Protein AF-A0A382F9S1-F1 (afdb_monomer_lite)

Secondary structure (DSSP, 8-state):
-------EEEE--SHHHHHHHHHHHTTT--EEEE-SSSSPPP-

Radius of gyration: 12.4 Å; chains: 1; bounding box: 22×14×44 Å

InterPro domains:
  IPR036188 FAD/NAD(P)-binding domain superfamily [G3DSA:3.50.50.60] (1-43)
  IPR036188 FAD/NAD(P)-binding domain superfamily [SSF51905] (4-39)

Sequence (43 aa):
MTSNNQEILVIGGGIGGLTLALALHARSLSCQIFEAAPEFTPL

Organism: NCBI:txid408172

Structure (mmCIF, N/CA/C/O backbone):
data_AF-A0A382F9S1-F1
#
_entry.id   AF-A0A382F9S1-F1
#
loop_
_atom_site.group_PDB
_atom_site.id
_atom_site.type_symbol
_atom_sit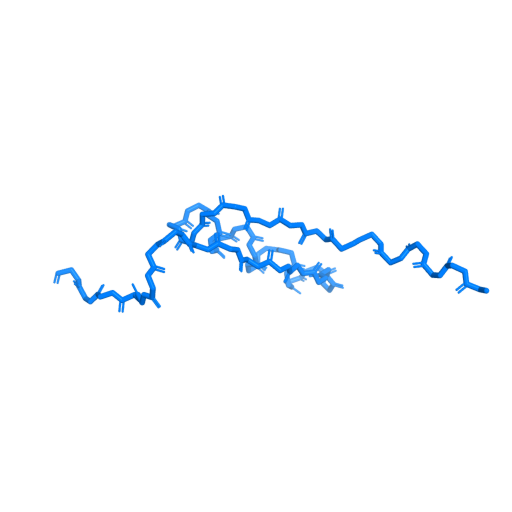e.label_atom_id
_atom_site.label_alt_id
_atom_site.label_comp_id
_atom_site.label_asym_id
_atom_site.label_entity_id
_atom_site.label_seq_id
_atom_site.pdbx_PDB_ins_code
_atom_site.Cartn_x
_atom_site.Cartn_y
_atom_site.Cartn_z
_atom_site.occupancy
_atom_site.B_iso_or_equiv
_atom_site.auth_seq_id
_atom_site.auth_comp_id
_atom_site.auth_asym_id
_atom_site.auth_atom_id
_atom_site.pdbx_PDB_model_num
ATOM 1 N N . MET A 1 1 ? 10.694 3.362 25.687 1.00 42.78 1 MET A N 1
ATOM 2 C CA . MET A 1 1 ? 9.323 2.974 25.293 1.00 42.78 1 MET A CA 1
ATOM 3 C C . MET A 1 1 ? 9.353 2.603 23.820 1.00 42.78 1 MET A C 1
ATOM 5 O O . MET A 1 1 ? 9.244 3.481 22.980 1.00 42.78 1 MET A O 1
ATOM 9 N N . THR A 1 2 ? 9.605 1.338 23.486 1.00 46.94 2 THR A N 1
ATOM 10 C CA . THR A 1 2 ? 9.486 0.865 22.101 1.00 46.94 2 THR A CA 1
ATOM 11 C C . THR A 1 2 ? 8.013 0.578 21.855 1.00 46.94 2 THR A C 1
ATOM 13 O O . THR A 1 2 ? 7.509 -0.477 22.240 1.00 46.94 2 THR A O 1
ATOM 16 N N . SER A 1 3 ? 7.287 1.547 21.301 1.00 56.03 3 SER A N 1
ATOM 17 C CA . SER A 1 3 ? 5.963 1.279 20.754 1.00 56.03 3 SER A CA 1
ATOM 18 C C . SER A 1 3 ? 6.149 0.287 19.608 1.00 56.03 3 SER A C 1
ATOM 20 O O . SER A 1 3 ? 6.583 0.673 18.525 1.00 56.03 3 SER A O 1
ATOM 22 N N . ASN A 1 4 ? 5.859 -0.993 19.854 1.00 58.38 4 ASN A N 1
ATOM 23 C CA . ASN A 1 4 ? 5.643 -1.997 18.811 1.00 58.38 4 ASN A CA 1
ATOM 24 C C . ASN A 1 4 ? 4.343 -1.644 18.078 1.00 58.38 4 ASN A C 1
ATOM 26 O O . ASN A 1 4 ? 3.337 -2.342 18.182 1.00 58.38 4 ASN A O 1
ATOM 30 N N . ASN A 1 5 ? 4.352 -0.506 17.389 1.00 59.66 5 ASN A N 1
ATOM 31 C CA . ASN A 1 5 ? 3.312 -0.126 16.461 1.00 59.66 5 ASN A CA 1
ATOM 32 C C . ASN A 1 5 ? 3.510 -1.054 15.265 1.00 59.66 5 ASN A C 1
ATOM 34 O O . ASN A 1 5 ? 4.398 -0.816 14.451 1.00 59.66 5 ASN A O 1
ATOM 38 N N . GLN A 1 6 ? 2.808 -2.191 15.247 1.00 60.56 6 GLN A N 1
ATOM 39 C CA . GLN A 1 6 ? 2.876 -3.135 14.134 1.00 60.56 6 GLN A CA 1
ATOM 40 C C . GLN A 1 6 ? 2.271 -2.464 12.904 1.00 60.56 6 GLN A C 1
ATOM 42 O O . GLN A 1 6 ? 1.073 -2.534 12.646 1.00 60.56 6 GLN A O 1
ATOM 47 N N . GLU A 1 7 ? 3.122 -1.737 12.199 1.00 80.69 7 GLU A N 1
ATOM 48 C CA . GLU A 1 7 ? 2.796 -1.014 10.990 1.00 80.69 7 GLU A CA 1
ATOM 49 C C . GLU A 1 7 ? 2.677 -2.036 9.858 1.00 80.69 7 GLU A C 1
ATOM 51 O O . GLU A 1 7 ? 3.622 -2.762 9.545 1.00 80.69 7 GLU A O 1
ATOM 56 N N . ILE A 1 8 ? 1.476 -2.170 9.295 1.00 94.19 8 ILE A N 1
ATOM 57 C CA . ILE A 1 8 ? 1.242 -3.074 8.171 1.00 94.19 8 ILE A CA 1
ATOM 58 C C . ILE A 1 8 ? 1.854 -2.425 6.929 1.00 94.19 8 ILE A C 1
ATOM 60 O O . ILE A 1 8 ? 1.418 -1.350 6.520 1.00 94.19 8 ILE A O 1
ATOM 64 N N . LEU A 1 9 ? 2.838 -3.079 6.311 1.00 96.00 9 LEU A N 1
ATOM 65 C CA . LEU A 1 9 ? 3.394 -2.648 5.030 1.00 96.00 9 LEU A CA 1
ATOM 66 C C . LEU A 1 9 ? 2.724 -3.396 3.875 1.00 96.00 9 LEU A C 1
ATOM 68 O O . LEU A 1 9 ? 2.646 -4.625 3.878 1.00 96.00 9 LEU A O 1
ATOM 72 N N . VAL A 1 10 ? 2.290 -2.648 2.864 1.00 96.69 10 VAL A N 1
ATOM 73 C CA . VAL A 1 10 ? 1.773 -3.173 1.596 1.00 96.69 10 VAL A CA 1
ATOM 74 C C . VAL A 1 10 ? 2.762 -2.808 0.492 1.00 96.69 10 VAL A C 1
ATOM 76 O O . VAL A 1 10 ? 3.005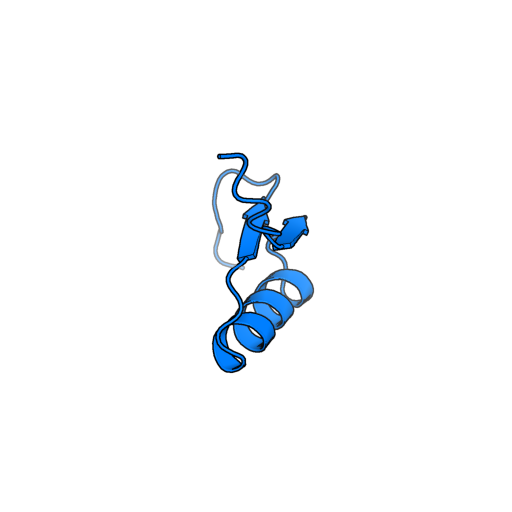 -1.631 0.241 1.00 96.69 10 VAL A O 1
ATOM 79 N N . ILE A 1 11 ? 3.347 -3.812 -0.164 1.00 97.44 11 ILE A N 1
ATOM 80 C CA . ILE A 1 11 ? 4.293 -3.616 -1.271 1.00 97.44 11 ILE A CA 1
ATOM 81 C C . ILE A 1 11 ? 3.551 -3.821 -2.596 1.00 97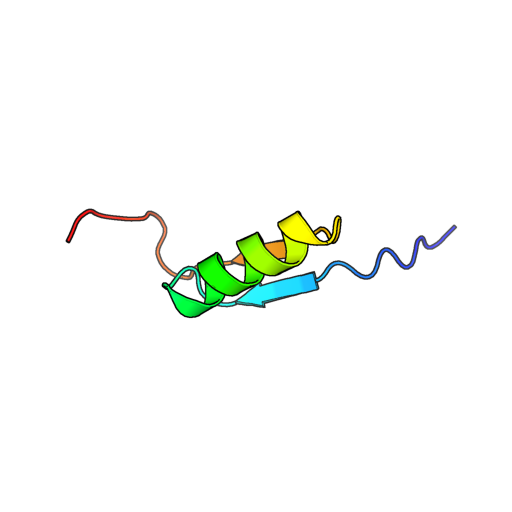.44 11 ILE A C 1
ATOM 83 O O . ILE A 1 11 ? 3.057 -4.915 -2.869 1.00 97.44 11 ILE A O 1
ATOM 87 N N . GLY A 1 12 ? 3.482 -2.765 -3.402 1.00 97.06 12 GLY A N 1
ATOM 88 C CA . GLY A 1 12 ? 2.737 -2.678 -4.654 1.00 97.06 12 GLY A CA 1
ATOM 89 C C . GLY A 1 12 ? 1.429 -1.892 -4.508 1.00 97.06 12 GLY A C 1
ATOM 90 O O . GLY A 1 12 ? 0.526 -2.280 -3.768 1.00 97.06 12 GLY A O 1
ATOM 91 N N . GLY A 1 13 ? 1.303 -0.811 -5.273 1.00 96.50 13 GLY A N 1
ATOM 92 C CA . GLY A 1 13 ? 0.135 0.061 -5.413 1.00 96.50 13 GLY A CA 1
ATOM 93 C C . GLY A 1 13 ? -0.829 -0.357 -6.530 1.00 96.50 13 GLY A C 1
ATOM 94 O O . GLY A 1 13 ? -1.638 0.447 -6.980 1.00 96.50 13 GLY A O 1
ATOM 95 N N . GLY A 1 14 ? -0.767 -1.605 -7.001 1.00 96.19 14 GLY A N 1
ATOM 96 C CA . GLY A 1 14 ? -1.737 -2.140 -7.959 1.00 96.19 14 GLY A CA 1
ATOM 97 C C . GLY A 1 14 ? -3.133 -2.343 -7.351 1.00 96.19 14 GLY A C 1
ATOM 98 O O . GLY A 1 14 ? -3.348 -2.159 -6.151 1.00 96.19 14 GLY A O 1
ATOM 99 N N . ILE A 1 15 ? -4.084 -2.816 -8.168 1.00 96.94 15 ILE A N 1
ATOM 100 C CA . ILE A 1 15 ? -5.484 -3.028 -7.749 1.00 96.94 15 ILE A CA 1
ATOM 101 C C . ILE A 1 15 ? -5.599 -3.879 -6.473 1.00 96.94 15 ILE A C 1
ATOM 103 O O . ILE A 1 15 ? -6.368 -3.541 -5.577 1.00 96.94 15 ILE A O 1
ATOM 107 N N . GLY A 1 16 ? -4.798 -4.941 -6.341 1.00 97.88 16 GLY A N 1
ATOM 108 C CA . GLY A 1 16 ? -4.804 -5.805 -5.157 1.00 97.88 16 GLY A CA 1
ATOM 109 C C . GLY A 1 16 ? -4.276 -5.113 -3.897 1.00 97.88 16 GLY A C 1
ATOM 110 O O . GLY A 1 16 ? -4.891 -5.229 -2.838 1.00 97.88 16 GLY A O 1
ATOM 111 N N . GLY A 1 17 ? -3.182 -4.355 -4.012 1.00 97.62 17 GLY A N 1
ATOM 112 C CA . GLY A 1 17 ? -2.580 -3.637 -2.885 1.00 97.62 17 GLY A CA 1
ATOM 113 C C . GLY A 1 17 ? -3.473 -2.508 -2.375 1.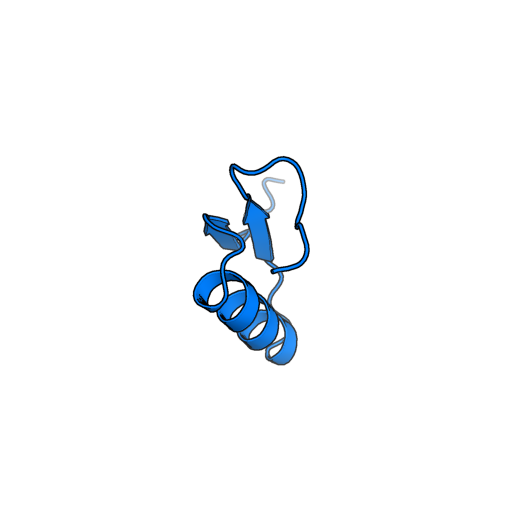00 97.62 17 GLY A C 1
ATOM 114 O O . GLY A 1 17 ? -3.737 -2.422 -1.175 1.00 97.62 17 GLY A O 1
ATOM 115 N N . LEU A 1 18 ? -4.031 -1.703 -3.284 1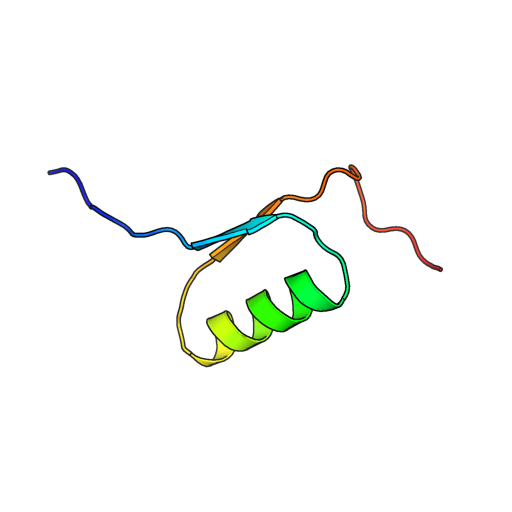.00 97.44 18 LEU A N 1
ATOM 116 C CA . LEU A 1 18 ? -4.973 -0.638 -2.925 1.00 97.44 18 LEU A CA 1
ATOM 117 C C . LEU A 1 18 ? -6.293 -1.195 -2.369 1.00 97.44 18 LEU A C 1
ATOM 119 O O . LEU A 1 18 ? -6.829 -0.651 -1.405 1.00 97.44 18 LEU A O 1
ATOM 123 N N . THR A 1 19 ? -6.790 -2.316 -2.903 1.00 98.44 19 THR A N 1
ATOM 124 C CA . THR A 1 19 ? -7.978 -2.991 -2.348 1.00 98.44 19 THR A CA 1
ATOM 125 C C . THR A 1 19 ? -7.727 -3.474 -0.920 1.00 98.44 19 THR A C 1
ATOM 127 O O . THR A 1 19 ? -8.574 -3.280 -0.046 1.00 98.44 19 THR A O 1
ATOM 130 N N . LEU A 1 20 ? -6.557 -4.063 -0.651 1.00 98.12 20 LEU A N 1
ATOM 131 C CA . LEU A 1 20 ? -6.178 -4.473 0.700 1.00 98.12 20 LEU A CA 1
ATOM 132 C C . LEU A 1 20 ? -6.095 -3.270 1.647 1.00 98.12 20 LEU A C 1
ATOM 134 O O . LEU A 1 20 ? -6.627 -3.337 2.753 1.00 98.12 20 LEU A O 1
ATOM 138 N N . ALA A 1 21 ? -5.485 -2.166 1.214 1.00 97.56 21 ALA A N 1
ATOM 139 C CA . ALA A 1 21 ? -5.401 -0.951 2.018 1.00 97.56 21 ALA A CA 1
ATOM 140 C C . ALA A 1 21 ? -6.788 -0.402 2.392 1.00 97.56 21 ALA A C 1
ATOM 142 O O . ALA A 1 21 ? -7.024 -0.064 3.553 1.00 97.56 21 ALA A O 1
ATOM 143 N N . LEU A 1 22 ? -7.738 -0.390 1.450 1.00 98.19 22 LEU A N 1
ATOM 144 C CA . LEU A 1 22 ? -9.125 -0.000 1.724 1.00 98.19 22 LEU A CA 1
ATOM 145 C C . LEU A 1 22 ? -9.814 -0.961 2.704 1.00 98.19 22 LEU A C 1
ATOM 147 O O . LEU A 1 22 ? -10.522 -0.517 3.609 1.00 98.19 22 LEU A O 1
ATOM 151 N N . ALA A 1 23 ? -9.584 -2.270 2.572 1.00 98.31 23 ALA A N 1
ATOM 152 C CA . ALA A 1 23 ? -10.136 -3.265 3.490 1.00 98.31 23 ALA A CA 1
ATOM 153 C C . ALA A 1 23 ? -9.565 -3.136 4.917 1.00 98.31 23 ALA A C 1
ATOM 155 O O . ALA A 1 23 ? -10.296 -3.323 5.892 1.00 98.31 23 ALA A O 1
ATOM 156 N N . LEU A 1 24 ? -8.278 -2.800 5.052 1.00 96.88 24 LEU A N 1
ATOM 157 C CA . LEU A 1 24 ? -7.639 -2.505 6.339 1.00 96.88 24 LEU A CA 1
ATOM 158 C C . LEU A 1 24 ? -8.199 -1.215 6.946 1.00 96.88 24 LEU A C 1
ATOM 160 O O . LEU A 1 24 ? -8.591 -1.212 8.115 1.00 96.88 24 LEU A O 1
ATOM 164 N N . HIS A 1 25 ? -8.338 -0.164 6.136 1.00 95.81 25 HIS A N 1
ATOM 165 C CA . HIS A 1 25 ? -8.936 1.101 6.555 1.00 95.81 25 HIS A CA 1
ATOM 166 C C . HIS A 1 25 ? -10.370 0.920 7.075 1.00 95.81 25 HIS A C 1
ATOM 168 O O . HIS A 1 25 ? -10.698 1.416 8.151 1.00 95.81 25 HIS A O 1
ATOM 174 N N . ALA A 1 26 ? -11.202 0.132 6.383 1.00 98.19 26 ALA A N 1
ATOM 175 C CA . ALA A 1 26 ? -12.568 -0.187 6.813 1.00 98.19 26 ALA A CA 1
ATOM 176 C C . ALA A 1 26 ? -12.637 -0.917 8.171 1.00 98.19 26 ALA A C 1
ATOM 178 O O . ALA A 1 26 ? -13.688 -0.958 8.809 1.00 98.19 26 ALA A O 1
ATOM 179 N N . ARG A 1 27 ? -11.518 -1.495 8.620 1.00 97.06 27 ARG A N 1
ATOM 180 C CA . ARG A 1 27 ? -11.364 -2.185 9.908 1.00 97.06 27 ARG A CA 1
ATOM 181 C C . ARG A 1 27 ? -10.590 -1.354 10.936 1.00 97.06 27 ARG A C 1
ATOM 183 O O . ARG A 1 27 ? -10.184 -1.902 11.959 1.00 97.06 27 ARG A O 1
ATOM 190 N N . SER A 1 28 ? -10.367 -0.067 10.665 1.00 94.19 28 SER A N 1
ATOM 191 C CA . SER A 1 28 ? -9.578 0.846 11.502 1.00 94.19 28 SER A CA 1
ATOM 192 C C . SER A 1 28 ? -8.129 0.387 11.719 1.00 94.19 28 SER A C 1
ATOM 194 O O . SER A 1 28 ? -7.528 0.682 12.752 1.00 94.19 28 SER A O 1
ATOM 196 N N . LEU A 1 29 ? -7.563 -0.341 10.752 1.00 93.69 29 LEU A N 1
ATOM 197 C CA . LEU A 1 29 ? -6.160 -0.749 10.744 1.00 93.69 29 LEU A CA 1
ATOM 198 C C . LEU A 1 29 ? -5.369 0.174 9.813 1.00 93.69 29 LEU A C 1
ATOM 200 O O . LEU A 1 29 ? -5.735 0.357 8.653 1.00 93.69 29 LEU A O 1
ATOM 204 N N . SER A 1 30 ? -4.276 0.748 10.315 1.00 93.75 30 SER A N 1
ATOM 205 C CA . SER A 1 30 ? -3.376 1.585 9.521 1.00 93.75 30 SER A CA 1
ATOM 206 C C . SER A 1 30 ? -2.385 0.734 8.730 1.00 93.75 30 SER A C 1
ATOM 208 O O . SER A 1 30 ? -1.825 -0.228 9.260 1.00 93.75 30 SER A O 1
ATOM 210 N N . CYS A 1 31 ? -2.112 1.130 7.489 1.00 95.31 31 CYS A N 1
ATOM 211 C CA . CYS A 1 31 ? -1.051 0.548 6.679 1.00 95.31 31 CYS A CA 1
ATOM 212 C C . CYS A 1 31 ? -0.301 1.617 5.888 1.00 95.31 31 CYS A C 1
ATOM 214 O O . CYS A 1 31 ? -0.873 2.649 5.532 1.00 95.31 31 CYS A O 1
ATOM 216 N N . GLN A 1 32 ? 0.951 1.324 5.557 1.00 95.94 32 GLN A N 1
ATOM 217 C CA . GLN A 1 32 ? 1.758 2.119 4.643 1.00 95.94 32 GLN A CA 1
ATOM 218 C C . GLN A 1 32 ? 1.955 1.350 3.336 1.00 95.94 32 GLN A C 1
ATOM 220 O O . GLN A 1 32 ? 2.325 0.176 3.344 1.00 95.94 32 GLN A O 1
ATOM 225 N N . ILE A 1 33 ? 1.687 2.012 2.212 1.00 96.56 33 ILE A N 1
ATOM 226 C CA . ILE A 1 33 ? 1.814 1.429 0.874 1.00 96.56 33 ILE A CA 1
ATOM 227 C C . ILE A 1 33 ? 3.109 1.939 0.246 1.00 96.56 33 ILE A C 1
ATOM 229 O O . ILE A 1 33 ? 3.384 3.138 0.291 1.00 96.56 33 ILE A O 1
ATOM 233 N N . PHE A 1 34 ? 3.875 1.040 -0.363 1.00 97.12 34 PH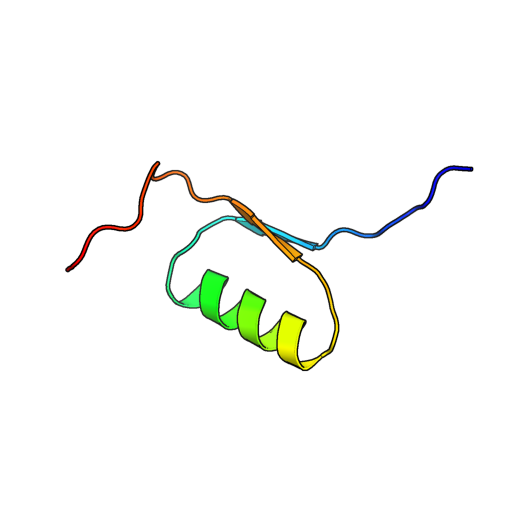E A N 1
ATOM 234 C CA . PHE A 1 34 ? 5.051 1.368 -1.162 1.00 97.12 34 PHE A CA 1
ATOM 235 C C . PHE A 1 34 ? 4.839 0.895 -2.595 1.00 97.12 34 PHE A C 1
ATOM 237 O O . PHE A 1 34 ? 4.509 -0.266 -2.817 1.00 97.12 34 PHE A O 1
ATOM 244 N N . GLU A 1 35 ? 5.059 1.779 -3.559 1.00 97.69 35 GLU A N 1
ATOM 245 C CA . GLU A 1 35 ? 5.011 1.478 -4.989 1.00 97.69 35 GLU A CA 1
ATOM 246 C C . GLU A 1 35 ? 6.377 1.794 -5.607 1.00 97.69 35 GLU A C 1
ATOM 248 O O . GLU A 1 35 ? 7.056 2.731 -5.186 1.00 97.69 35 GLU A O 1
ATOM 253 N N . ALA A 1 36 ? 6.805 0.961 -6.556 1.00 97.44 36 ALA A N 1
ATOM 254 C CA . ALA A 1 36 ? 8.057 1.143 -7.274 1.00 97.44 36 ALA A CA 1
ATOM 255 C C . ALA A 1 36 ? 7.956 2.282 -8.299 1.00 97.44 36 ALA A C 1
ATOM 257 O O . ALA A 1 36 ? 8.932 3.004 -8.508 1.00 97.44 36 ALA A O 1
ATOM 258 N N . ALA A 1 37 ? 6.792 2.448 -8.935 1.00 96.56 37 ALA A N 1
ATOM 259 C CA . ALA A 1 37 ? 6.520 3.593 -9.792 1.00 96.56 37 ALA A CA 1
ATOM 260 C C . ALA A 1 37 ? 6.483 4.900 -8.969 1.00 96.56 37 ALA A C 1
ATOM 262 O O . ALA A 1 37 ? 5.898 4.931 -7.885 1.00 96.56 37 ALA A O 1
ATOM 263 N N . PRO A 1 38 ? 7.074 5.998 -9.474 1.00 96.19 38 PRO A N 1
ATOM 264 C CA . PRO A 1 38 ? 7.107 7.270 -8.753 1.00 96.19 38 PRO A CA 1
ATOM 265 C C . PRO A 1 38 ? 5.739 7.967 -8.705 1.00 96.19 38 PRO A C 1
ATOM 267 O O . PRO A 1 38 ? 5.514 8.819 -7.848 1.00 96.19 38 PRO A O 1
ATOM 270 N N . GLU A 1 39 ? 4.836 7.623 -9.625 1.00 96.12 39 GLU A N 1
ATOM 271 C CA . GLU A 1 39 ? 3.500 8.199 -9.734 1.00 96.12 39 GLU A CA 1
ATOM 272 C C . GLU A 1 39 ? 2.503 7.198 -10.333 1.00 96.12 39 GLU A C 1
ATOM 274 O O . GLU A 1 39 ? 2.880 6.254 -11.030 1.00 96.12 39 GLU A O 1
ATOM 279 N N . PHE A 1 40 ? 1.215 7.431 -10.077 1.00 94.50 40 PHE A N 1
ATOM 280 C CA . PHE A 1 40 ? 0.129 6.732 -10.756 1.00 94.50 40 PHE A CA 1
ATOM 281 C C . PHE A 1 40 ? -0.228 7.477 -12.038 1.00 94.50 40 PHE A C 1
ATOM 283 O O . PHE A 1 40 ? -0.643 8.635 -11.985 1.00 94.50 40 PHE A O 1
ATOM 290 N N . THR A 1 41 ? -0.124 6.808 -13.182 1.00 94.62 41 THR A N 1
ATOM 291 C CA . THR A 1 41 ? -0.560 7.360 -14.466 1.00 94.62 41 THR A CA 1
ATOM 292 C C . THR A 1 41 ? -1.943 6.826 -14.842 1.00 94.62 41 THR A C 1
ATOM 294 O O . THR A 1 41 ? -2.280 5.692 -14.489 1.00 94.62 41 THR A O 1
ATOM 297 N N . PRO A 1 42 ? -2.752 7.601 -15.583 1.00 91.62 42 PRO A N 1
ATOM 298 C CA . PRO A 1 42 ? -3.932 7.067 -16.253 1.00 91.62 42 PRO A CA 1
ATOM 299 C C . PRO A 1 42 ? -3.574 5.883 -17.159 1.00 91.62 42 PRO A C 1
ATOM 301 O O . PRO A 1 42 ? -2.441 5.783 -17.640 1.00 91.62 42 PRO A O 1
ATOM 304 N N . LEU A 1 43 ? -4.555 5.006 -17.372 1.00 80.50 43 LEU A N 1
ATOM 305 C CA . LEU A 1 43 ? -4.485 3.934 -18.366 1.00 80.50 43 LEU A CA 1
ATOM 306 C C . LEU A 1 43 ? -4.698 4.478 -19.781 1.00 80.50 43 LEU A C 1
ATOM 308 O O . LEU A 1 43 ? -5.523 5.411 -19.926 1.00 80.50 43 LEU A O 1
#

pLDDT: mean 89.75, std 15.03, range [42.78, 98.44]

Foldseek 3Di:
DPPPLVAAEQEAPDPVSVVVCVVCVVVVHHHDYDYPDPDDDDD